Protein AF-A0A6J2KRG0-F1 (afdb_monomer_lite)

Organism: Bombyx mandarina (NCBI:txid7092)

Structure (mmCIF, N/CA/C/O backbone):
data_AF-A0A6J2KRG0-F1
#
_entry.id   AF-A0A6J2KRG0-F1
#
loop_
_atom_site.group_PDB
_atom_site.id
_atom_site.type_symbol
_atom_site.label_atom_id
_atom_site.label_alt_id
_atom_site.label_comp_id
_atom_site.label_asym_id
_atom_site.label_entity_id
_atom_site.label_seq_id
_atom_site.pdbx_PDB_ins_code
_atom_site.Cartn_x
_atom_site.Cartn_y
_atom_site.Cartn_z
_atom_site.occupancy
_atom_site.B_iso_or_equiv
_atom_site.auth_seq_id
_atom_site.auth_comp_id
_atom_site.auth_asym_id
_atom_site.auth_atom_id
_atom_site.pdbx_PDB_model_num
ATOM 1 N N . MET A 1 1 ? 56.831 -23.145 5.403 1.00 56.53 1 MET A N 1
ATOM 2 C CA . MET A 1 1 ? 55.553 -22.684 6.005 1.00 56.53 1 MET A CA 1
ATOM 3 C C . MET A 1 1 ? 55.052 -21.352 5.420 1.00 56.53 1 MET A C 1
ATOM 5 O O . MET A 1 1 ? 53.857 -21.219 5.213 1.00 56.53 1 MET A O 1
ATOM 9 N N . ILE A 1 2 ? 55.939 -20.419 5.040 1.00 55.69 2 ILE A N 1
ATOM 10 C CA . ILE A 1 2 ? 55.601 -19.095 4.459 1.00 55.69 2 ILE A CA 1
ATOM 11 C C . ILE A 1 2 ? 54.957 -19.167 3.053 1.00 55.69 2 ILE A C 1
ATOM 13 O O . ILE A 1 2 ? 54.057 -18.396 2.736 1.00 55.69 2 ILE A O 1
ATOM 17 N N . CYS A 1 3 ? 55.344 -20.137 2.216 1.00 47.88 3 CYS A N 1
ATOM 18 C CA . CYS A 1 3 ? 54.855 -20.232 0.829 1.00 47.88 3 CYS A CA 1
ATOM 19 C C . CYS A 1 3 ? 53.361 -20.629 0.705 1.00 47.88 3 CYS A C 1
ATOM 21 O O . CYS A 1 3 ? 52.702 -20.235 -0.251 1.00 47.88 3 CYS A O 1
ATOM 23 N N . LYS A 1 4 ? 52.795 -21.336 1.701 1.00 49.53 4 LYS A N 1
ATOM 24 C CA . LYS A 1 4 ? 51.356 -21.696 1.763 1.00 49.53 4 LYS A CA 1
ATOM 25 C C . LYS A 1 4 ? 50.452 -20.519 2.151 1.00 49.53 4 LYS A C 1
ATOM 27 O O . LYS A 1 4 ? 49.262 -20.528 1.856 1.00 49.53 4 LYS A O 1
ATOM 32 N N . LEU A 1 5 ? 51.014 -19.504 2.804 1.00 52.84 5 LEU A N 1
ATOM 33 C CA . LEU A 1 5 ? 50.308 -18.270 3.142 1.00 52.84 5 LEU A CA 1
ATOM 34 C C . LEU A 1 5 ? 50.122 -17.416 1.874 1.00 52.84 5 LEU A C 1
ATOM 36 O O . LEU A 1 5 ? 48.998 -17.047 1.551 1.00 52.84 5 LEU A O 1
ATOM 40 N N . LEU A 1 6 ? 51.179 -17.236 1.072 1.00 54.25 6 LEU A N 1
ATOM 41 C CA . LEU A 1 6 ? 51.164 -16.486 -0.199 1.00 54.25 6 LEU A CA 1
ATOM 42 C C . LEU A 1 6 ? 50.180 -17.022 -1.256 1.00 54.25 6 LEU A C 1
ATOM 44 O O . LEU A 1 6 ? 49.588 -16.227 -1.989 1.00 54.25 6 LEU A O 1
ATOM 48 N N . SER A 1 7 ? 49.950 -18.337 -1.322 1.00 54.00 7 SER A N 1
ATOM 49 C CA . SER A 1 7 ? 48.972 -18.929 -2.250 1.00 54.00 7 SER A CA 1
ATOM 50 C C . SER A 1 7 ? 47.519 -18.621 -1.867 1.00 54.00 7 SER A C 1
ATOM 52 O O . SER A 1 7 ? 46.693 -18.377 -2.746 1.00 54.00 7 SER A O 1
ATOM 54 N N . ASN A 1 8 ? 47.215 -18.566 -0.565 1.00 54.19 8 ASN A N 1
ATOM 55 C CA . ASN A 1 8 ? 45.873 -18.253 -0.066 1.00 54.19 8 ASN A CA 1
ATOM 56 C C . ASN A 1 8 ? 45.508 -16.774 -0.269 1.00 54.19 8 ASN A C 1
ATOM 58 O O . ASN A 1 8 ? 44.366 -16.475 -0.611 1.00 54.19 8 ASN A O 1
ATOM 62 N N . TYR A 1 9 ? 46.471 -15.851 -0.155 1.00 56.31 9 TYR A N 1
ATOM 63 C CA . TYR A 1 9 ? 46.226 -14.433 -0.448 1.00 56.31 9 TYR A CA 1
ATOM 64 C C . TYR A 1 9 ? 45.929 -14.190 -1.933 1.00 56.31 9 TYR A C 1
ATOM 66 O O . TYR A 1 9 ? 45.026 -13.421 -2.251 1.00 56.31 9 TYR A O 1
ATOM 74 N N . LYS A 1 10 ? 46.613 -14.887 -2.855 1.00 55.19 10 LYS A N 1
ATOM 75 C CA . LYS A 1 10 ? 46.308 -14.792 -4.295 1.00 55.19 10 LYS A CA 1
ATOM 76 C C . LYS A 1 10 ? 44.896 -15.299 -4.616 1.00 55.19 10 LYS A C 1
ATOM 78 O O . LYS A 1 10 ? 44.169 -14.617 -5.329 1.00 55.19 10 LYS A O 1
ATOM 83 N N . GLY A 1 11 ? 44.477 -16.434 -4.047 1.00 54.78 11 GLY A N 1
ATOM 84 C CA . GLY A 1 11 ? 43.113 -16.959 -4.220 1.00 54.78 11 GLY A CA 1
ATOM 85 C C . GLY A 1 11 ? 42.020 -16.051 -3.634 1.00 54.78 11 GLY A C 1
ATOM 86 O O . GLY A 1 11 ? 40.977 -15.855 -4.255 1.00 54.78 11 GLY A O 1
ATOM 87 N N . ALA A 1 12 ? 42.273 -15.433 -2.475 1.00 57.09 12 ALA A N 1
ATOM 88 C CA . ALA A 1 12 ? 41.345 -14.492 -1.844 1.00 57.09 12 ALA A CA 1
ATOM 89 C C . ALA A 1 12 ? 41.189 -13.177 -2.634 1.00 57.09 12 ALA A C 1
ATOM 91 O O . ALA A 1 12 ? 40.074 -12.669 -2.757 1.00 57.09 12 ALA A O 1
ATOM 92 N N . LEU A 1 13 ? 42.279 -12.652 -3.210 1.00 56.56 13 LEU A N 1
ATOM 93 C CA . LEU A 1 13 ? 42.252 -11.454 -4.059 1.00 56.56 13 LEU A CA 1
ATOM 94 C C . LEU A 1 13 ? 41.543 -11.703 -5.402 1.00 56.56 13 LEU A C 1
ATOM 96 O O . LEU A 1 13 ? 40.830 -10.835 -5.890 1.00 56.56 13 LEU A O 1
ATOM 100 N N . ILE A 1 14 ? 41.665 -12.897 -5.988 1.00 57.19 14 ILE A N 1
ATOM 101 C CA . ILE A 1 14 ? 40.947 -13.246 -7.229 1.00 57.19 14 ILE A CA 1
ATOM 102 C C . ILE A 1 14 ? 39.432 -13.365 -6.973 1.00 57.19 14 ILE A C 1
ATOM 104 O O . ILE A 1 14 ? 38.625 -12.911 -7.788 1.00 57.19 14 ILE A O 1
ATOM 108 N N . ASN A 1 15 ? 39.031 -13.899 -5.815 1.00 56.62 15 ASN A N 1
ATOM 109 C CA . ASN A 1 15 ? 37.623 -14.008 -5.418 1.00 56.62 15 ASN A CA 1
ATOM 110 C C . ASN A 1 15 ? 36.982 -12.657 -5.055 1.00 56.62 15 ASN A C 1
ATOM 112 O O . ASN A 1 15 ? 35.774 -1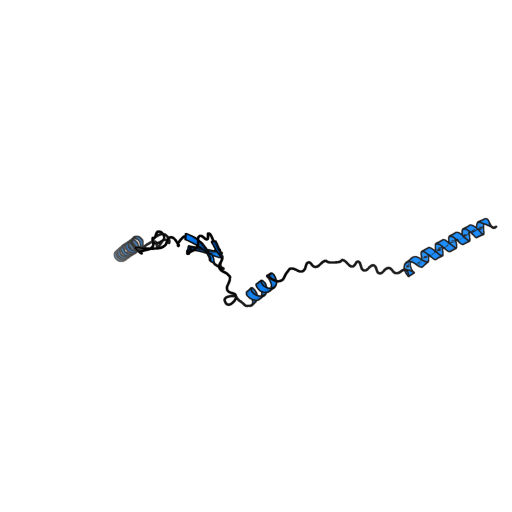2.501 -5.228 1.00 56.62 15 ASN A O 1
ATOM 116 N N . SER A 1 16 ? 37.749 -11.671 -4.571 1.00 57.19 16 SER A N 1
ATOM 117 C CA . SER A 1 16 ? 37.230 -10.313 -4.344 1.00 57.19 16 SER A CA 1
ATOM 118 C C . SER A 1 16 ? 37.079 -9.525 -5.650 1.00 57.19 16 SER A C 1
ATOM 120 O O . SER A 1 16 ? 36.095 -8.805 -5.805 1.00 57.19 16 SER A O 1
ATOM 122 N N . LEU A 1 17 ? 37.987 -9.722 -6.613 1.00 58.97 17 LEU A N 1
ATOM 123 C CA . LEU A 1 17 ? 37.957 -9.079 -7.935 1.00 58.97 17 LEU A CA 1
ATOM 124 C C . LEU A 1 17 ? 36.859 -9.630 -8.864 1.00 58.97 17 LEU A C 1
ATOM 126 O O . LEU A 1 17 ? 36.412 -8.931 -9.769 1.00 58.97 17 LEU A O 1
ATOM 130 N N . THR A 1 18 ? 36.398 -10.864 -8.640 1.00 58.97 18 THR A N 1
ATOM 131 C CA . THR A 1 18 ? 35.346 -11.527 -9.442 1.00 58.97 18 THR A CA 1
ATOM 132 C C . THR A 1 18 ? 33.987 -11.600 -8.741 1.00 58.97 18 THR A C 1
ATOM 134 O O . THR A 1 18 ? 33.028 -12.167 -9.280 1.00 58.97 18 THR A O 1
ATOM 137 N N . LYS A 1 19 ? 33.849 -10.987 -7.558 1.00 61.62 19 LYS A N 1
ATOM 138 C CA . LYS A 1 19 ? 32.569 -10.894 -6.851 1.00 61.62 19 LYS A CA 1
ATOM 139 C C . LYS A 1 19 ? 31.674 -9.879 -7.562 1.00 61.62 19 LYS A C 1
ATOM 141 O O . LYS A 1 19 ? 31.700 -8.689 -7.265 1.00 61.62 19 LYS A O 1
ATOM 146 N N . ARG A 1 20 ? 30.870 -10.350 -8.521 1.00 66.69 20 ARG A N 1
ATOM 147 C CA . ARG A 1 20 ? 29.817 -9.539 -9.151 1.00 66.69 20 ARG A CA 1
ATOM 148 C C . ARG A 1 20 ? 28.875 -9.032 -8.060 1.00 66.69 20 ARG A C 1
ATOM 150 O O . ARG A 1 20 ? 28.128 -9.812 -7.473 1.00 66.69 20 ARG A O 1
ATOM 157 N N . TYR A 1 21 ? 28.926 -7.734 -7.780 1.00 70.44 21 TYR A N 1
ATOM 158 C CA . TYR A 1 21 ? 27.941 -7.072 -6.936 1.00 70.44 21 TYR A CA 1
ATOM 159 C C . TYR A 1 21 ? 26.634 -7.000 -7.730 1.00 70.44 21 TYR A C 1
ATOM 161 O O . TYR A 1 21 ? 26.467 -6.145 -8.596 1.00 70.44 21 TYR A O 1
ATOM 169 N N . LEU A 1 22 ? 25.747 -7.971 -7.510 1.00 78.25 22 LEU A N 1
ATOM 170 C CA . LEU A 1 22 ? 24.435 -7.997 -8.147 1.00 78.25 22 LEU A CA 1
ATOM 171 C C . LEU A 1 22 ? 23.588 -6.878 -7.537 1.00 78.25 22 LEU A C 1
ATOM 173 O O . LEU A 1 22 ? 23.125 -6.991 -6.405 1.00 78.25 22 LEU A O 1
ATOM 177 N N . ASN A 1 23 ? 23.405 -5.788 -8.278 1.00 87.44 23 ASN A N 1
ATOM 178 C CA . ASN A 1 23 ? 22.458 -4.736 -7.936 1.00 87.44 23 ASN A CA 1
ATOM 179 C C . ASN A 1 23 ? 21.146 -4.923 -8.710 1.00 87.44 23 ASN A C 1
ATOM 181 O O . ASN A 1 23 ? 21.128 -5.353 -9.861 1.00 87.44 23 ASN A O 1
ATOM 185 N N . ASN A 1 24 ? 20.030 -4.516 -8.107 1.00 83.31 24 ASN A N 1
ATOM 186 C CA . ASN A 1 24 ? 18.703 -4.634 -8.727 1.00 83.31 24 ASN A CA 1
ATOM 187 C C . ASN A 1 24 ? 18.528 -3.759 -9.986 1.00 83.31 24 ASN A C 1
ATOM 189 O O . ASN A 1 24 ? 17.559 -3.919 -10.723 1.00 83.31 24 ASN A O 1
ATOM 193 N N . ASN A 1 25 ? 19.472 -2.854 -10.263 1.00 88.81 25 ASN A N 1
ATOM 194 C CA . ASN A 1 25 ? 19.394 -1.925 -11.389 1.00 88.81 25 ASN A CA 1
ATOM 195 C C . ASN A 1 25 ? 20.009 -2.467 -12.690 1.00 88.81 25 ASN A C 1
ATOM 197 O O . ASN A 1 25 ? 19.833 -1.833 -13.725 1.00 88.81 25 ASN A O 1
ATOM 201 N N . ILE A 1 26 ? 20.693 -3.622 -12.678 1.00 89.44 26 ILE A N 1
ATOM 202 C CA . ILE A 1 26 ? 21.386 -4.159 -13.874 1.00 89.44 26 ILE A CA 1
ATOM 203 C C . ILE A 1 26 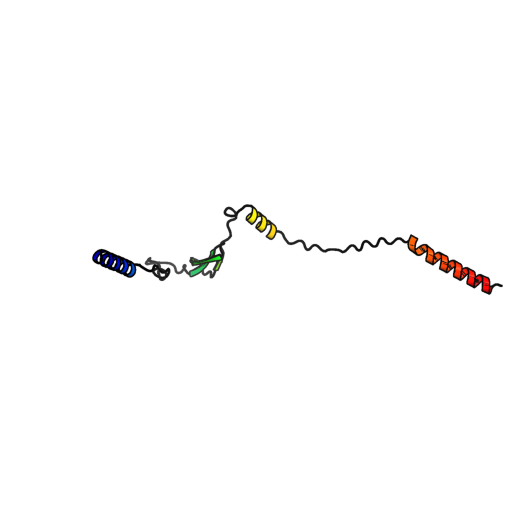? 20.421 -4.339 -15.051 1.00 89.44 26 ILE A C 1
ATOM 205 O O . ILE A 1 26 ? 20.780 -4.067 -16.192 1.00 89.44 26 ILE A O 1
ATOM 209 N N . ALA A 1 27 ? 19.191 -4.773 -14.771 1.00 87.19 27 ALA A N 1
ATOM 210 C CA . ALA A 1 27 ? 18.182 -5.079 -15.782 1.00 87.19 27 ALA A CA 1
ATOM 211 C C . ALA A 1 27 ? 16.891 -4.254 -15.623 1.00 87.19 27 ALA A C 1
ATOM 213 O O . ALA A 1 27 ? 15.850 -4.631 -16.158 1.00 87.19 27 ALA A O 1
ATOM 214 N N . CYS A 1 28 ? 16.916 -3.141 -14.877 1.00 87.62 28 CYS A N 1
ATOM 215 C CA . CYS A 1 28 ? 15.693 -2.367 -14.631 1.00 87.62 28 CYS A CA 1
ATOM 216 C C . CYS A 1 28 ? 15.281 -1.499 -15.835 1.00 87.62 28 CYS A C 1
ATOM 218 O O . CYS A 1 28 ? 14.090 -1.280 -16.065 1.00 87.62 28 CYS A O 1
ATOM 220 N N . ILE A 1 29 ? 16.247 -1.041 -16.638 1.00 88.44 29 ILE A N 1
ATOM 221 C CA . ILE A 1 29 ? 16.011 -0.205 -17.820 1.00 88.44 29 ILE A CA 1
ATOM 222 C C . ILE A 1 29 ? 15.849 -1.114 -19.040 1.00 88.44 29 ILE A C 1
ATOM 224 O O . ILE A 1 29 ? 16.823 -1.626 -19.583 1.00 88.44 29 ILE A O 1
ATOM 228 N N . THR A 1 30 ? 14.610 -1.325 -19.479 1.00 88.56 30 THR A N 1
ATOM 229 C CA . THR A 1 30 ? 14.295 -2.204 -20.618 1.00 88.56 30 THR A CA 1
ATOM 230 C C . THR A 1 30 ? 13.197 -1.622 -21.503 1.00 88.56 30 THR A C 1
ATOM 232 O O . THR A 1 30 ? 12.395 -0.786 -21.076 1.00 88.56 30 THR A O 1
ATOM 235 N N . LYS A 1 31 ? 13.106 -2.102 -22.746 1.00 87.44 31 LYS A N 1
ATOM 236 C CA . LYS A 1 31 ? 11.986 -1.829 -23.661 1.00 87.44 31 LYS A CA 1
ATOM 237 C C . LYS A 1 31 ? 11.308 -3.136 -24.076 1.00 87.44 31 LYS A C 1
ATOM 239 O O . LYS A 1 31 ? 11.842 -4.212 -23.845 1.00 87.44 31 LYS A O 1
ATOM 244 N N . ILE A 1 32 ? 10.117 -3.055 -24.668 1.00 88.69 32 ILE A N 1
ATOM 245 C CA . ILE A 1 32 ? 9.476 -4.245 -25.247 1.00 88.69 32 ILE A CA 1
ATOM 246 C C . ILE A 1 32 ? 10.244 -4.629 -26.517 1.00 88.69 32 ILE A C 1
ATOM 248 O O . ILE A 1 32 ? 10.474 -3.788 -27.383 1.00 88.69 32 ILE A O 1
ATOM 252 N N . HIS A 1 33 ? 10.632 -5.896 -26.625 1.00 91.31 33 HIS A N 1
ATOM 253 C CA . HIS A 1 33 ? 11.345 -6.448 -27.780 1.00 91.31 33 HIS A CA 1
ATOM 254 C C . HIS A 1 33 ? 10.358 -6.989 -28.827 1.00 91.31 33 HIS A C 1
ATOM 256 O O . HIS A 1 33 ? 10.378 -8.166 -29.168 1.00 91.31 33 HIS A O 1
ATOM 262 N N . ARG A 1 34 ? 9.439 -6.133 -29.285 1.00 90.69 34 ARG A N 1
ATOM 263 C CA . ARG A 1 34 ? 8.491 -6.413 -30.377 1.00 90.69 34 ARG A CA 1
ATOM 264 C C . ARG A 1 34 ? 8.496 -5.227 -31.338 1.00 90.69 34 ARG A C 1
ATOM 266 O O . ARG A 1 34 ? 8.593 -4.094 -30.874 1.00 90.69 34 ARG A O 1
ATOM 273 N N . GLU A 1 35 ? 8.396 -5.487 -32.639 1.00 90.56 35 GLU A N 1
ATOM 274 C CA . GLU A 1 35 ? 8.421 -4.445 -33.680 1.00 90.56 35 GLU A CA 1
ATOM 275 C C . GLU A 1 35 ? 7.168 -3.567 -33.641 1.00 90.56 35 GLU A C 1
ATOM 277 O O . GLU A 1 35 ? 7.264 -2.343 -33.600 1.00 90.56 35 GLU A O 1
ATOM 282 N N . VAL A 1 36 ? 5.992 -4.196 -33.565 1.00 90.75 36 VAL A N 1
ATOM 283 C CA . VAL A 1 36 ? 4.700 -3.519 -33.423 1.00 90.75 36 VAL A CA 1
ATOM 284 C C . VAL A 1 36 ? 4.130 -3.835 -32.045 1.00 90.75 36 VAL A C 1
ATOM 286 O O . VAL A 1 36 ? 3.924 -4.995 -31.687 1.00 90.75 36 VAL A O 1
ATOM 289 N N . TYR A 1 37 ? 3.876 -2.799 -31.249 1.00 87.56 37 TYR A N 1
ATOM 290 C CA . TYR A 1 37 ? 3.192 -2.922 -29.966 1.00 87.56 37 TYR A CA 1
ATOM 291 C C . TYR A 1 37 ? 2.285 -1.718 -29.735 1.00 87.56 37 TYR A C 1
ATOM 293 O O . TYR A 1 37 ? 2.606 -0.585 -30.091 1.00 87.56 37 TYR A O 1
ATOM 301 N N . SER A 1 38 ? 1.133 -1.961 -29.120 1.00 80.50 38 SER A N 1
ATOM 302 C CA . SER A 1 38 ? 0.224 -0.895 -28.725 1.00 80.50 38 SER A CA 1
ATOM 303 C C . SER A 1 38 ? 0.809 -0.101 -27.552 1.00 80.50 38 SER A C 1
ATOM 305 O O . SER A 1 38 ? 1.476 -0.643 -26.663 1.00 80.50 38 SER A O 1
ATOM 307 N N . ARG A 1 39 ? 0.512 1.203 -27.497 1.00 73.69 39 ARG A N 1
ATOM 308 C CA . ARG A 1 39 ? 0.825 2.072 -26.347 1.00 73.69 39 ARG A CA 1
ATOM 309 C C . ARG A 1 39 ? -0.135 1.809 -25.178 1.00 73.69 39 ARG A C 1
ATOM 311 O O . ARG A 1 39 ? -0.679 2.732 -24.591 1.00 73.69 39 ARG A O 1
ATOM 318 N N . MET A 1 40 ? -0.375 0.542 -24.862 1.00 68.44 40 MET A N 1
ATOM 319 C CA . MET A 1 40 ? -1.209 0.152 -23.727 1.00 68.44 40 MET A CA 1
ATOM 320 C C . MET A 1 40 ? -0.408 0.154 -22.427 1.00 68.44 40 MET A C 1
ATOM 322 O O . MET A 1 40 ? -0.985 0.217 -21.364 1.00 68.44 40 MET A O 1
ATOM 326 N N . TYR A 1 41 ? 0.921 0.108 -22.484 1.00 76.19 41 TYR A N 1
ATOM 327 C CA . TYR A 1 41 ? 1.758 -0.181 -21.323 1.00 76.19 41 TYR A CA 1
ATOM 328 C C . TYR A 1 41 ? 2.164 1.078 -20.540 1.00 76.19 41 TYR A C 1
ATOM 330 O O . TYR A 1 41 ? 3.208 1.675 -20.814 1.00 76.19 41 TYR A O 1
ATOM 338 N N . TYR A 1 42 ? 1.369 1.454 -19.539 1.00 86.81 42 TYR A N 1
ATOM 339 C CA . TYR A 1 42 ? 1.672 2.541 -18.601 1.00 86.81 42 TYR A CA 1
ATOM 340 C C . TYR A 1 42 ? 2.416 2.019 -17.364 1.00 86.81 42 TYR A C 1
ATOM 342 O O . TYR A 1 42 ? 2.118 0.917 -16.899 1.00 86.81 42 TYR A O 1
ATOM 350 N N . PRO A 1 43 ? 3.390 2.769 -16.814 1.00 91.44 43 PRO A N 1
ATOM 351 C CA . PRO A 1 43 ? 4.033 2.395 -15.562 1.00 91.44 43 PRO A CA 1
ATOM 352 C C . PRO A 1 43 ? 3.029 2.522 -14.412 1.00 91.44 43 PRO A C 1
ATOM 354 O O . PRO A 1 43 ? 2.509 3.604 -14.138 1.00 91.44 43 PRO A O 1
ATOM 357 N N . THR A 1 44 ? 2.781 1.411 -13.731 1.00 93.75 44 THR A N 1
ATOM 358 C CA . THR A 1 44 ? 1.831 1.308 -12.629 1.00 93.75 44 THR A CA 1
ATOM 359 C C . THR A 1 44 ? 2.514 0.699 -11.417 1.00 93.75 44 THR A C 1
ATOM 361 O O . THR A 1 44 ? 3.249 -0.282 -11.520 1.00 93.75 44 THR A O 1
ATOM 364 N N . THR A 1 45 ? 2.245 1.274 -10.250 1.00 95.88 45 THR A N 1
ATOM 365 C CA . THR A 1 45 ? 2.700 0.728 -8.969 1.00 95.88 45 THR A CA 1
ATOM 366 C C . THR A 1 45 ? 1.666 -0.266 -8.448 1.00 95.88 45 THR A C 1
ATOM 368 O O . THR A 1 45 ? 0.495 0.071 -8.266 1.00 95.88 45 THR A O 1
ATOM 371 N N . ILE A 1 46 ? 2.075 -1.510 -8.228 1.00 96.25 46 ILE A N 1
ATOM 372 C CA . ILE A 1 46 ? 1.252 -2.528 -7.578 1.00 96.25 46 ILE A CA 1
ATOM 373 C C . ILE A 1 46 ? 1.620 -2.540 -6.099 1.00 96.25 46 ILE A C 1
ATOM 375 O O . ILE A 1 46 ? 2.775 -2.786 -5.759 1.00 96.25 46 ILE A O 1
ATOM 379 N N . ALA A 1 47 ? 0.646 -2.266 -5.237 1.00 96.56 47 ALA A N 1
ATOM 380 C CA . ALA A 1 47 ? 0.765 -2.419 -3.795 1.00 96.56 47 ALA A CA 1
ATOM 381 C C . ALA A 1 47 ? 0.311 -3.829 -3.408 1.00 96.56 47 ALA A C 1
ATOM 383 O O . ALA A 1 47 ? -0.856 -4.184 -3.604 1.00 96.56 47 ALA A O 1
ATOM 384 N N . LEU A 1 48 ? 1.244 -4.620 -2.886 1.00 95.06 48 LEU A N 1
ATOM 385 C CA . LEU A 1 48 ? 0.987 -5.963 -2.378 1.00 95.06 48 LEU A CA 1
ATOM 386 C C . LEU A 1 48 ? 0.270 -5.916 -1.021 1.00 95.06 48 LEU A C 1
ATOM 388 O O . LEU A 1 48 ? 0.338 -4.898 -0.323 1.00 95.06 48 LEU A O 1
ATOM 392 N N . PRO A 1 49 ? -0.396 -7.013 -0.617 1.00 92.88 49 PRO A N 1
ATOM 393 C CA . PRO A 1 49 ? -1.040 -7.099 0.693 1.00 92.88 49 PRO A CA 1
ATOM 394 C C . PRO A 1 49 ? -0.059 -6.932 1.864 1.00 92.88 49 PRO A C 1
ATOM 396 O O . PRO A 1 49 ? -0.451 -6.418 2.911 1.00 92.88 49 PRO A O 1
ATOM 399 N N . ASP A 1 50 ? 1.212 -7.288 1.659 1.00 89.31 50 ASP A N 1
ATOM 400 C CA . ASP A 1 50 ? 2.297 -7.148 2.641 1.00 89.31 50 ASP A CA 1
ATOM 401 C C . ASP A 1 50 ? 2.829 -5.706 2.749 1.00 89.31 50 ASP A C 1
ATOM 403 O O . ASP A 1 50 ? 3.705 -5.413 3.560 1.00 89.31 50 ASP A O 1
ATOM 407 N N . GLY A 1 51 ? 2.321 -4.788 1.916 1.00 89.38 51 GLY A N 1
ATOM 408 C CA . GLY A 1 51 ? 2.727 -3.381 1.876 1.00 89.38 51 GLY A CA 1
ATOM 409 C C . GLY A 1 51 ? 3.940 -3.086 0.988 1.00 89.38 51 GLY A C 1
ATOM 410 O O . GLY A 1 51 ? 4.279 -1.919 0.792 1.00 89.38 51 GLY A O 1
ATOM 411 N N . SER A 1 52 ? 4.573 -4.109 0.412 1.00 94.06 52 SER A N 1
ATOM 412 C CA . SER A 1 52 ? 5.613 -3.941 -0.604 1.00 94.06 52 SER A CA 1
ATOM 413 C C . SER A 1 52 ? 5.035 -3.400 -1.918 1.00 94.06 52 SER A C 1
ATOM 415 O O . SER A 1 52 ? 3.832 -3.488 -2.187 1.00 94.06 52 SER A O 1
ATOM 417 N N . THR A 1 53 ? 5.894 -2.794 -2.742 1.00 96.56 53 THR A N 1
ATOM 418 C CA . THR A 1 53 ? 5.494 -2.183 -4.012 1.00 96.56 53 THR A CA 1
ATOM 419 C C . THR A 1 53 ? 6.352 -2.673 -5.169 1.00 96.56 53 THR A C 1
ATOM 421 O O . THR A 1 53 ? 7.566 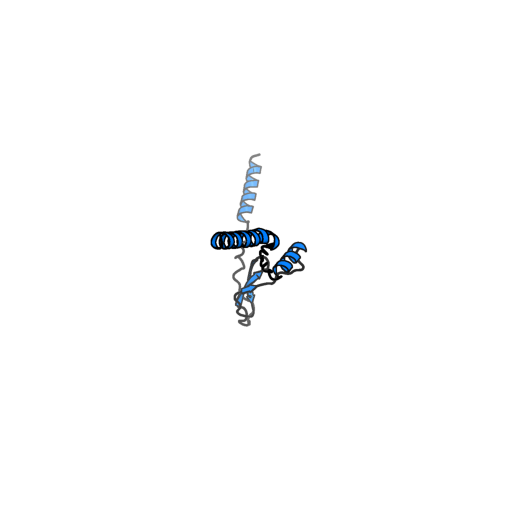-2.826 -5.044 1.00 96.56 53 THR A O 1
ATOM 424 N N . ILE A 1 54 ? 5.711 -2.925 -6.312 1.00 94.88 54 ILE A N 1
ATOM 425 C CA . ILE A 1 54 ? 6.385 -3.358 -7.542 1.00 94.88 54 ILE A CA 1
ATOM 426 C C . ILE A 1 54 ? 5.910 -2.490 -8.707 1.00 94.88 54 ILE A C 1
ATOM 428 O O . ILE A 1 54 ? 4.716 -2.236 -8.860 1.00 94.88 54 ILE A O 1
ATOM 432 N N . ASN A 1 55 ? 6.847 -2.049 -9.546 1.00 93.19 55 ASN A N 1
ATOM 433 C CA . ASN A 1 55 ? 6.545 -1.307 -10.768 1.00 93.19 55 ASN A CA 1
ATOM 434 C C . ASN A 1 55 ? 6.294 -2.279 -11.921 1.00 93.19 55 ASN A C 1
ATOM 436 O O . ASN A 1 55 ? 7.192 -3.018 -12.323 1.00 93.19 55 ASN A O 1
ATOM 440 N N . VAL A 1 56 ? 5.083 -2.255 -12.473 1.00 91.94 56 VAL A N 1
ATOM 441 C CA . VAL A 1 56 ? 4.657 -3.129 -13.572 1.00 91.94 56 VAL A CA 1
ATOM 442 C C . VAL A 1 56 ? 4.030 -2.291 -14.679 1.00 91.94 56 VAL A C 1
ATOM 444 O O . VAL A 1 56 ? 3.466 -1.227 -14.439 1.00 91.94 56 VAL A O 1
ATOM 447 N N . ARG A 1 57 ? 4.140 -2.758 -15.922 1.00 91.00 57 ARG A N 1
ATOM 448 C CA . ARG A 1 57 ? 3.462 -2.145 -17.065 1.00 91.00 57 ARG A CA 1
ATOM 449 C C . ARG A 1 57 ? 2.032 -2.663 -17.157 1.00 91.00 57 ARG A C 1
ATOM 451 O O . ARG A 1 57 ? 1.842 -3.859 -17.364 1.00 91.00 57 ARG A O 1
ATOM 458 N N . TYR A 1 58 ? 1.049 -1.778 -17.032 1.00 92.00 58 TYR A N 1
ATOM 459 C CA . TYR A 1 58 ? -0.371 -2.127 -17.081 1.00 92.00 58 TYR A CA 1
ATOM 460 C C . TYR A 1 58 ? -1.047 -1.548 -18.319 1.00 92.00 58 TYR A C 1
ATOM 462 O O . TYR A 1 58 ? -0.587 -0.537 -18.832 1.00 92.00 58 TYR A O 1
ATOM 470 N N . HIS A 1 59 ? -2.112 -2.204 -18.786 1.00 89.44 59 HIS A N 1
ATOM 471 C CA . HIS A 1 59 ? -2.798 -1.899 -20.047 1.00 89.44 59 HIS A CA 1
ATOM 472 C C . HIS A 1 59 ? -3.640 -0.609 -20.010 1.00 89.44 59 HIS A C 1
ATOM 474 O O . HIS A 1 59 ? -3.886 0.017 -21.038 1.00 89.44 59 HIS A O 1
ATOM 480 N N . GLU A 1 60 ? -4.079 -0.215 -18.816 1.00 89.19 60 GLU A N 1
ATOM 481 C CA . GLU A 1 60 ? -4.785 1.035 -18.551 1.00 89.19 60 GLU A CA 1
ATOM 482 C C . GLU A 1 60 ? -3.874 2.015 -17.799 1.00 89.19 60 GLU A C 1
ATOM 484 O O . GLU A 1 60 ? -3.061 1.586 -16.974 1.00 89.19 60 GLU A O 1
ATOM 489 N N . PRO A 1 61 ? -4.039 3.335 -17.994 1.00 91.69 61 PRO A N 1
ATOM 490 C CA . PRO A 1 61 ? -3.242 4.356 -17.319 1.00 91.69 61 PRO A CA 1
ATOM 491 C C . PRO A 1 61 ? -3.642 4.527 -15.843 1.00 91.69 61 PRO A C 1
ATOM 493 O O . PRO A 1 61 ? -4.205 5.544 -15.433 1.00 91.69 61 PRO A O 1
ATOM 496 N N . ARG A 1 62 ? -3.332 3.529 -15.011 1.00 91.00 62 ARG A N 1
ATOM 497 C CA . ARG A 1 62 ? -3.538 3.557 -13.557 1.00 91.00 62 ARG A CA 1
ATOM 498 C C . ARG A 1 62 ? -2.228 3.875 -12.849 1.00 91.00 62 ARG A C 1
ATOM 500 O O . ARG A 1 62 ? -1.191 3.299 -13.160 1.00 91.00 62 ARG A O 1
ATOM 507 N N . LYS A 1 63 ? -2.274 4.761 -11.849 1.00 91.94 63 LYS A N 1
ATOM 508 C CA . LYS A 1 63 ? -1.091 5.081 -11.031 1.00 91.94 63 LYS A CA 1
ATOM 509 C C . LYS A 1 63 ? -0.781 3.975 -10.020 1.00 91.94 63 LYS A C 1
ATOM 511 O O . LYS A 1 63 ? 0.368 3.555 -9.909 1.00 91.94 63 LYS A O 1
ATOM 516 N N . ILE A 1 64 ? -1.803 3.513 -9.295 1.00 94.56 64 ILE A N 1
ATOM 517 C CA . ILE A 1 64 ? -1.679 2.549 -8.195 1.00 94.56 64 ILE A CA 1
ATOM 518 C C . ILE A 1 64 ? -2.759 1.474 -8.340 1.00 94.56 64 ILE A C 1
ATOM 520 O O . ILE A 1 64 ? -3.936 1.803 -8.498 1.00 94.56 64 ILE A O 1
ATOM 524 N N . ILE A 1 65 ? -2.368 0.206 -8.230 1.00 94.88 65 ILE A N 1
ATOM 525 C CA . ILE A 1 65 ? -3.272 -0.943 -8.095 1.00 94.88 65 ILE A CA 1
ATOM 526 C C . ILE A 1 65 ? -3.027 -1.560 -6.721 1.00 94.88 65 ILE A C 1
ATOM 528 O O . ILE A 1 65 ? -1.898 -1.910 -6.395 1.00 94.88 65 ILE A O 1
ATOM 532 N N . LYS A 1 66 ? -4.075 -1.680 -5.902 1.00 95.19 66 LYS A N 1
ATOM 533 C CA . LYS A 1 66 ? -3.990 -2.315 -4.580 1.00 95.19 66 LYS A CA 1
ATOM 534 C C . LYS A 1 66 ? -4.461 -3.753 -4.695 1.00 95.19 66 LYS A C 1
ATOM 536 O O . LYS A 1 66 ? -5.614 -3.979 -5.062 1.00 95.19 66 LYS A O 1
ATOM 541 N N . LEU A 1 67 ? -3.583 -4.698 -4.385 1.00 94.50 67 LEU A N 1
ATOM 542 C CA . LEU A 1 67 ? -3.963 -6.099 -4.317 1.00 94.50 67 LEU A CA 1
ATOM 543 C C . LEU A 1 67 ? -4.726 -6.369 -3.014 1.00 94.50 67 LEU A C 1
ATOM 545 O O . LEU A 1 67 ? -4.377 -5.812 -1.967 1.00 94.50 67 LEU A O 1
ATOM 549 N N . PRO A 1 68 ? -5.790 -7.186 -3.065 1.00 93.81 68 PRO A N 1
ATOM 550 C CA . PRO A 1 68 ? -6.467 -7.631 -1.863 1.00 93.81 68 PRO A CA 1
ATOM 551 C C . PRO A 1 68 ? -5.568 -8.581 -1.067 1.00 93.81 68 PRO A C 1
ATOM 553 O O . PRO A 1 68 ? -4.631 -9.179 -1.588 1.00 93.81 68 PRO A O 1
ATOM 556 N N . LEU A 1 69 ? -5.885 -8.721 0.215 1.00 89.94 69 LEU A N 1
ATOM 557 C CA . LEU A 1 69 ? -5.300 -9.751 1.059 1.00 89.94 69 LEU A CA 1
ATOM 558 C C . LEU A 1 69 ? -6.061 -11.065 0.878 1.00 89.94 69 LEU A C 1
ATOM 560 O O . LEU A 1 69 ? -7.283 -11.091 1.057 1.00 89.94 69 LEU A O 1
ATOM 564 N N . ASP A 1 70 ? -5.330 -12.146 0.630 1.00 90.94 70 ASP A N 1
ATOM 565 C CA . ASP A 1 70 ? -5.888 -13.493 0.563 1.00 90.94 70 ASP A CA 1
ATOM 566 C C . ASP A 1 70 ? -6.166 -14.045 1.966 1.00 90.94 70 ASP A C 1
ATOM 568 O O . ASP A 1 70 ? -5.281 -14.144 2.812 1.00 90.94 70 ASP A O 1
ATOM 572 N N . LEU A 1 71 ? -7.420 -14.419 2.234 1.00 86.94 71 LEU A N 1
ATOM 573 C CA . LEU A 1 71 ? -7.859 -14.896 3.555 1.00 86.94 71 LEU A CA 1
ATOM 574 C C . LEU A 1 71 ? -7.524 -16.369 3.828 1.00 86.94 71 LEU A C 1
ATOM 576 O O . LEU A 1 71 ? -7.675 -16.814 4.964 1.00 86.94 71 LEU A O 1
ATOM 580 N N . SER A 1 72 ? -7.131 -17.125 2.803 1.00 89.25 72 SER A N 1
ATOM 581 C CA . SER A 1 72 ? -6.755 -18.541 2.905 1.00 89.25 72 SER A CA 1
ATOM 582 C C . SER A 1 72 ? -5.339 -18.742 3.442 1.00 89.25 72 SER A C 1
ATOM 584 O O . SER A 1 72 ? -5.072 -19.767 4.055 1.00 89.25 72 SER A O 1
ATOM 586 N N . LEU A 1 73 ? -4.449 -17.770 3.227 1.00 88.50 73 LEU A N 1
ATOM 587 C CA . LEU A 1 73 ? -3.052 -17.822 3.669 1.00 88.50 73 LEU A CA 1
ATOM 588 C C . LEU A 1 73 ? -2.870 -17.410 5.138 1.00 88.50 73 LEU A C 1
ATOM 590 O O . LEU A 1 73 ? -1.798 -17.594 5.703 1.00 88.50 73 LEU A O 1
ATOM 594 N N . LEU A 1 74 ? -3.898 -16.817 5.748 1.00 86.94 74 LEU A N 1
ATOM 595 C CA . LEU A 1 74 ? -3.836 -16.297 7.110 1.00 86.94 74 LEU A CA 1
ATOM 596 C C . LEU A 1 74 ? -4.123 -17.370 8.157 1.00 86.94 74 LEU A C 1
ATOM 598 O O . LEU A 1 74 ? -4.960 -18.247 7.950 1.00 86.94 74 LEU A O 1
ATOM 602 N N . SER A 1 75 ? -3.518 -17.203 9.335 1.00 93.62 75 SER A N 1
ATOM 603 C CA . SER A 1 75 ? -3.915 -17.947 10.531 1.00 93.62 75 SER A CA 1
ATOM 604 C C . SER A 1 75 ? -5.379 -17.661 10.898 1.00 93.62 75 SER A C 1
ATOM 606 O O . SER A 1 75 ? -5.905 -16.562 10.669 1.00 93.62 75 SER A O 1
ATOM 608 N N . GLU A 1 76 ? -6.046 -18.650 11.491 1.00 92.31 76 GLU A N 1
ATOM 609 C CA . GLU A 1 76 ? -7.458 -18.570 11.873 1.00 92.31 76 GLU A CA 1
ATOM 610 C C . GLU A 1 76 ? -7.738 -17.402 12.827 1.00 92.31 76 GLU A C 1
ATOM 612 O O . GLU A 1 76 ? -8.747 -16.704 12.671 1.00 92.31 76 GLU A O 1
ATOM 617 N N . ASP A 1 77 ? -6.808 -17.135 13.746 1.00 92.69 77 ASP A N 1
ATOM 618 C CA . ASP A 1 77 ? -6.896 -16.050 14.724 1.00 92.69 77 ASP A CA 1
ATOM 619 C C . ASP A 1 77 ? -6.867 -14.672 14.053 1.00 92.69 77 ASP A C 1
ATOM 621 O O . ASP A 1 77 ? -7.725 -13.819 14.303 1.00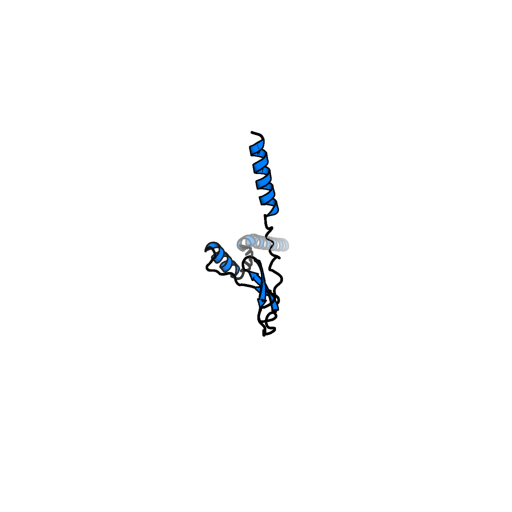 92.69 77 ASP A O 1
ATOM 625 N N . GLU A 1 78 ? -5.923 -14.452 13.134 1.00 91.56 78 GLU A N 1
ATOM 626 C CA . GLU A 1 78 ? -5.804 -13.189 12.398 1.00 91.56 78 GLU A CA 1
ATOM 627 C C . GLU A 1 78 ? -7.012 -12.943 11.493 1.00 91.56 78 GLU A C 1
ATOM 629 O O . GLU A 1 78 ? -7.496 -11.808 11.351 1.00 91.56 78 GLU A O 1
ATOM 634 N N . ARG A 1 79 ? -7.519 -14.019 10.885 1.00 92.94 79 ARG A N 1
ATOM 635 C CA . ARG A 1 79 ? -8.725 -13.991 10.064 1.00 92.94 79 ARG A CA 1
ATOM 636 C C . ARG A 1 79 ? -9.932 -13.581 10.903 1.00 92.94 79 ARG A C 1
ATOM 638 O O . ARG A 1 79 ? -10.665 -12.668 10.509 1.00 92.94 79 ARG A O 1
ATOM 645 N N . LYS A 1 80 ? -10.116 -14.195 12.075 1.00 92.88 80 LYS A N 1
ATOM 646 C CA . LYS A 1 80 ? -11.200 -13.872 13.013 1.00 92.88 80 LYS A CA 1
ATOM 647 C C . LYS A 1 80 ? -11.108 -12.425 13.501 1.00 92.88 80 LYS A C 1
ATOM 649 O O . LYS A 1 80 ? -12.093 -11.692 13.398 1.00 92.88 80 LYS A O 1
ATOM 654 N N . ALA A 1 81 ? -9.921 -11.971 13.903 1.00 92.94 81 ALA A N 1
ATOM 655 C CA . ALA A 1 81 ? -9.692 -10.593 14.334 1.00 92.94 81 ALA A CA 1
ATOM 656 C C . ALA A 1 81 ? -10.029 -9.568 13.233 1.00 92.94 81 ALA A C 1
ATOM 658 O O . ALA A 1 81 ? -10.611 -8.515 13.505 1.00 92.94 81 ALA A O 1
ATOM 659 N N . ARG A 1 82 ? -9.714 -9.858 11.961 1.00 92.38 82 ARG A N 1
ATOM 660 C CA . ARG A 1 82 ? -10.115 -8.994 10.833 1.00 92.38 82 ARG A CA 1
ATOM 661 C C . ARG A 1 82 ? -11.625 -8.981 10.609 1.00 92.38 82 ARG A C 1
ATOM 663 O O . ARG A 1 82 ? -12.179 -7.912 10.348 1.00 92.38 82 ARG A O 1
ATOM 670 N N . LEU A 1 83 ? -12.293 -10.129 10.710 1.00 91.31 83 LEU A N 1
ATOM 671 C CA . LEU A 1 83 ? -13.754 -10.204 10.597 1.00 91.31 83 LEU A CA 1
ATOM 672 C C . LEU A 1 83 ? -14.440 -9.416 11.717 1.00 91.31 83 LEU A C 1
ATOM 674 O O . LEU A 1 83 ? -15.414 -8.714 11.459 1.00 91.31 83 LEU A O 1
ATOM 678 N N . GLU A 1 84 ? -13.905 -9.462 12.934 1.00 92.31 84 GLU A N 1
ATOM 679 C CA . GLU A 1 84 ? -14.383 -8.654 14.058 1.00 92.31 84 GLU A CA 1
ATOM 680 C C . GLU A 1 84 ? -14.150 -7.157 13.836 1.00 92.31 84 GLU A C 1
ATOM 682 O O . GLU A 1 84 ? -15.063 -6.370 14.065 1.00 92.31 84 GLU A O 1
ATOM 687 N N . LYS A 1 85 ? -12.991 -6.755 13.294 1.00 91.56 85 LYS A N 1
ATOM 688 C CA . LYS A 1 85 ? -12.716 -5.352 12.921 1.00 91.56 85 LYS A CA 1
ATOM 689 C C . LYS A 1 85 ? -13.656 -4.812 11.839 1.00 91.56 85 LYS A C 1
ATOM 691 O O . LYS A 1 85 ? -13.901 -3.609 11.807 1.00 91.56 85 LYS A O 1
ATOM 696 N N . ARG A 1 86 ? -14.164 -5.673 10.948 1.00 92.25 86 ARG A N 1
ATOM 697 C CA . ARG A 1 86 ? -15.175 -5.295 9.944 1.00 92.25 86 ARG A CA 1
ATOM 698 C C . ARG A 1 86 ? -16.554 -5.068 10.562 1.00 92.25 86 ARG A C 1
ATOM 700 O O . ARG A 1 86 ? -17.357 -4.351 9.970 1.00 92.25 86 ARG A O 1
ATOM 707 N N . LYS A 1 87 ? -16.846 -5.661 11.727 1.00 91.69 87 LYS A N 1
ATOM 708 C CA . LYS A 1 87 ? -18.112 -5.416 12.424 1.00 91.69 87 LYS A CA 1
ATOM 709 C C . LYS A 1 87 ? -18.134 -3.959 12.910 1.00 91.69 87 LYS A C 1
ATOM 711 O O . LYS A 1 87 ? -17.137 -3.479 13.455 1.00 91.69 87 LYS A O 1
ATOM 716 N N . PRO A 1 88 ? -19.252 -3.236 12.738 1.00 89.94 88 PRO A N 1
ATOM 717 C CA . PRO A 1 88 ? -19.347 -1.857 13.193 1.00 89.94 88 PRO A CA 1
ATOM 718 C C . PRO A 1 88 ? -19.187 -1.790 14.715 1.00 89.94 88 PRO A C 1
ATOM 720 O O . PRO A 1 88 ? -19.795 -2.565 15.457 1.00 89.94 88 PRO A O 1
ATOM 723 N N . LYS A 1 89 ? -18.378 -0.836 15.189 1.00 84.94 89 LYS A N 1
ATOM 724 C CA . LYS A 1 89 ? -18.198 -0.593 16.624 1.00 84.94 89 LYS A CA 1
ATOM 725 C C . LYS A 1 89 ? -19.517 -0.090 17.207 1.00 84.94 89 LYS A C 1
ATOM 727 O O . LYS A 1 89 ? -19.950 1.021 16.902 1.00 84.94 89 LYS A O 1
ATOM 732 N N . LYS A 1 90 ? -20.154 -0.895 18.057 1.00 82.31 90 LYS A N 1
ATOM 733 C CA . LYS A 1 90 ? -21.315 -0.448 18.830 1.00 82.31 90 LYS A CA 1
ATOM 734 C C . LYS A 1 90 ? -20.830 0.594 19.836 1.00 82.31 90 LYS A C 1
ATOM 736 O O . LYS A 1 90 ? -20.020 0.282 20.704 1.00 82.31 90 LYS A O 1
ATOM 741 N N . LYS A 1 91 ? -21.297 1.839 19.705 1.00 78.00 91 LYS A N 1
ATOM 742 C CA . LYS A 1 91 ? -21.104 2.857 20.742 1.00 78.00 91 LYS A CA 1
ATOM 743 C C . LYS A 1 91 ? -21.949 2.425 21.936 1.00 78.00 91 LYS A C 1
ATOM 745 O O . LYS A 1 91 ? -23.172 2.522 21.876 1.00 78.00 91 LYS A O 1
ATOM 750 N N . VAL A 1 92 ? -21.312 1.899 22.978 1.00 75.00 92 VAL A N 1
ATOM 751 C CA . VAL A 1 92 ? -21.990 1.642 24.249 1.00 75.00 92 VAL A CA 1
ATOM 752 C C . VAL A 1 92 ? -22.305 3.012 24.834 1.00 75.00 92 VAL A C 1
ATOM 754 O O . VAL A 1 92 ? -21.417 3.704 25.325 1.00 75.00 92 VAL A O 1
ATOM 757 N N . LYS A 1 93 ? -23.556 3.454 24.689 1.00 74.31 93 LYS A N 1
ATOM 758 C CA . LYS A 1 93 ? -24.064 4.559 25.492 1.00 74.31 93 LYS A CA 1
ATOM 759 C C . LYS A 1 93 ? -24.199 3.991 26.894 1.00 74.31 93 LYS A C 1
ATOM 761 O O . LYS A 1 93 ? -25.106 3.206 27.145 1.00 74.31 93 LYS A O 1
ATOM 766 N N . ILE A 1 94 ? -23.244 4.315 27.754 1.00 72.31 94 ILE A N 1
ATOM 767 C CA . ILE A 1 94 ? -23.389 4.083 29.183 1.00 72.31 94 ILE A CA 1
ATOM 768 C C . ILE A 1 94 ? -24.427 5.114 29.620 1.00 72.31 94 ILE A C 1
ATOM 770 O O . ILE A 1 94 ? -24.105 6.269 29.875 1.00 72.31 94 ILE A O 1
ATOM 774 N N . THR A 1 95 ? -25.701 4.743 29.560 1.00 70.75 95 THR A N 1
ATOM 775 C CA . THR A 1 95 ? -26.698 5.393 30.398 1.00 70.75 95 THR A CA 1
ATOM 776 C C . THR A 1 95 ? -26.338 4.980 31.810 1.00 70.75 95 THR A C 1
ATOM 778 O O . THR A 1 95 ? -26.556 3.833 32.197 1.00 70.75 95 THR A O 1
ATOM 781 N N . GLU A 1 96 ? -25.687 5.887 32.533 1.00 70.19 96 GLU A N 1
ATOM 782 C CA . GLU A 1 96 ? -25.656 5.831 33.986 1.00 70.19 96 GLU A CA 1
ATOM 7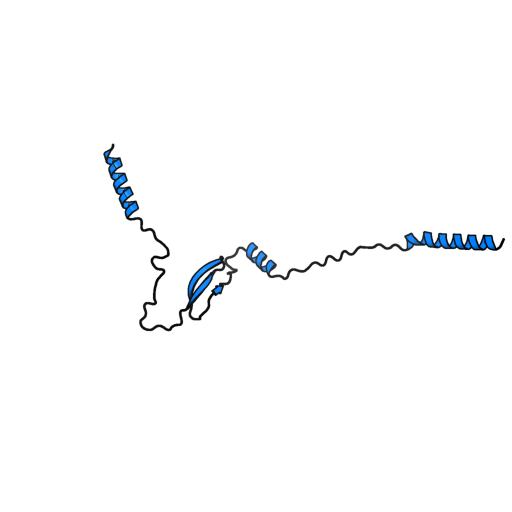83 C C . GLU A 1 96 ? -27.113 5.946 34.435 1.00 70.19 96 GLU A C 1
ATOM 785 O O . GLU A 1 96 ? -27.641 7.041 34.614 1.00 70.19 96 GLU A O 1
ATOM 790 N N . ASP A 1 97 ? -27.802 4.807 34.525 1.00 67.75 97 ASP A N 1
ATOM 791 C CA . ASP A 1 97 ? -29.019 4.712 35.315 1.00 67.75 97 ASP A CA 1
ATOM 792 C C . ASP A 1 97 ? -28.566 4.928 36.757 1.00 67.75 97 ASP A C 1
ATOM 794 O O . ASP A 1 97 ? -28.174 4.000 37.471 1.00 67.75 97 ASP A O 1
ATOM 798 N N . LEU A 1 98 ? -28.543 6.200 37.160 1.00 66.94 98 LEU A N 1
ATOM 799 C CA . LEU A 1 98 ? -28.569 6.589 38.556 1.00 66.94 98 LEU A CA 1
ATOM 800 C C . LEU A 1 98 ? -29.873 6.010 39.092 1.00 66.94 98 LEU A C 1
ATOM 802 O O . LEU A 1 98 ? -30.936 6.609 38.952 1.00 66.94 98 LEU A O 1
ATOM 806 N N . GLY A 1 99 ? -29.791 4.783 39.605 1.00 65.38 99 GLY A N 1
ATOM 807 C CA . GLY A 1 99 ? -30.881 4.075 40.250 1.00 65.38 99 GLY A CA 1
ATOM 808 C C . GLY A 1 99 ? -31.276 4.818 41.515 1.00 65.38 99 GLY A C 1
ATOM 809 O O . GLY A 1 99 ? -30.931 4.408 42.623 1.00 65.38 99 GLY A O 1
ATOM 810 N N . ASP A 1 100 ? -31.974 5.936 41.343 1.00 66.81 100 ASP A N 1
ATOM 811 C CA . ASP A 1 100 ? -32.532 6.722 42.421 1.00 66.81 100 ASP A CA 1
ATOM 812 C C . ASP A 1 100 ? -33.684 5.900 42.997 1.00 66.81 100 ASP A C 1
ATOM 814 O O . ASP A 1 100 ? -34.828 5.927 42.542 1.00 66.81 100 ASP A O 1
ATOM 818 N N . SER A 1 101 ? -33.354 5.088 44.001 1.00 74.25 101 SER A N 1
ATOM 819 C CA . SER A 1 101 ? -34.310 4.397 44.862 1.00 74.25 101 SER A CA 1
ATOM 820 C C . SER A 1 101 ? -35.051 5.446 45.706 1.00 74.25 101 SER A C 1
ATOM 822 O O . SER A 1 101 ? -34.863 5.557 46.926 1.00 74.25 101 SER A O 1
ATOM 824 N N . PHE A 1 102 ? -35.887 6.258 45.060 1.00 76.69 102 PHE A N 1
ATOM 825 C CA . PHE A 1 102 ? -36.694 7.274 45.715 1.00 76.69 102 PHE A CA 1
ATOM 826 C C . PHE A 1 102 ? -37.756 6.598 46.590 1.00 76.69 102 PHE A C 1
ATOM 828 O O . PHE A 1 102 ? -38.759 6.070 46.113 1.00 76.69 102 PHE A O 1
ATOM 835 N N . ASN A 1 103 ? -37.537 6.607 47.906 1.00 78.25 103 ASN A N 1
ATOM 836 C CA . ASN A 1 103 ? -38.492 6.075 48.871 1.00 78.25 103 ASN A CA 1
ATOM 837 C C . ASN A 1 103 ? -39.304 7.214 49.499 1.00 78.25 103 ASN A C 1
ATOM 839 O O . ASN A 1 103 ? -38.869 7.853 50.462 1.00 78.25 103 ASN A O 1
ATOM 843 N N . ALA A 1 104 ? -40.518 7.426 48.984 1.00 76.94 104 ALA A N 1
ATOM 844 C CA . ALA A 1 104 ? -41.447 8.454 49.456 1.00 76.94 104 ALA A CA 1
ATOM 845 C C . ALA A 1 104 ? -41.731 8.373 50.972 1.00 76.94 104 ALA A C 1
ATOM 847 O O . ALA A 1 104 ? -41.922 9.401 51.627 1.00 76.94 104 ALA A O 1
ATOM 848 N N . LYS A 1 105 ? -41.672 7.174 51.579 1.00 81.06 105 LYS A N 1
ATOM 849 C CA . LYS A 1 105 ? -41.910 6.996 53.024 1.00 81.06 105 LYS A CA 1
ATOM 850 C C . LYS A 1 105 ? -40.876 7.719 53.891 1.00 81.06 105 LYS A C 1
ATOM 852 O O . LYS A 1 105 ? -41.213 8.158 54.989 1.00 81.06 105 LYS A O 1
ATOM 857 N N . LYS A 1 106 ? -39.643 7.903 53.397 1.00 81.19 106 LYS A N 1
ATOM 858 C CA . LYS A 1 106 ? -38.559 8.600 54.116 1.00 81.19 106 LYS A CA 1
ATOM 859 C C . LYS A 1 106 ? -38.894 10.070 54.400 1.00 81.19 106 LYS A C 1
ATOM 861 O O . LYS A 1 106 ? -38.393 10.632 55.377 1.00 81.19 106 LYS A O 1
ATOM 866 N N . TYR A 1 107 ? -39.760 10.670 53.582 1.00 79.88 107 TYR A N 1
ATOM 867 C CA . TYR A 1 107 ? -40.081 12.095 53.629 1.00 79.88 107 TYR A CA 1
ATOM 868 C C . TYR A 1 107 ? -41.412 12.414 54.335 1.00 79.88 107 TYR A C 1
ATOM 870 O O . TYR A 1 107 ? -41.621 13.555 54.745 1.00 79.88 107 TYR A O 1
ATOM 878 N N . LEU A 1 108 ? -42.261 11.412 54.606 1.00 83.31 108 LEU A N 1
ATOM 879 C CA . LEU A 1 108 ? -43.540 11.588 55.320 1.00 83.31 108 LEU A CA 1
ATOM 880 C C . LEU A 1 108 ? -43.381 12.161 56.740 1.00 83.31 108 LEU A C 1
ATOM 882 O O . LEU A 1 108 ? -44.265 12.861 57.232 1.00 83.31 108 LEU A O 1
ATOM 886 N N . LYS A 1 109 ? -42.245 11.895 57.399 1.00 83.31 109 LYS A N 1
ATOM 887 C CA . LYS A 1 109 ? -41.946 12.399 58.752 1.00 83.31 109 LYS A CA 1
ATOM 888 C C . LYS A 1 109 ? -41.881 13.926 58.825 1.00 83.31 109 LYS A C 1
ATOM 890 O O . LYS A 1 109 ? -42.226 14.504 59.849 1.00 83.31 109 LYS A O 1
ATOM 895 N N . TYR A 1 110 ? -41.457 14.573 57.742 1.00 81.88 110 TYR A N 1
ATOM 896 C CA . TYR A 1 110 ? -41.363 16.027 57.694 1.00 81.88 110 TYR A CA 1
ATOM 897 C C . TYR A 1 110 ? -42.746 16.649 57.504 1.00 81.88 110 TYR A C 1
ATOM 899 O O . TYR A 1 110 ? -43.064 17.613 58.188 1.00 81.88 110 TYR A O 1
ATOM 907 N N . ILE A 1 111 ? -43.598 16.033 56.677 1.00 82.75 111 ILE A N 1
ATOM 908 C CA . ILE A 1 111 ? -44.974 16.486 56.427 1.00 82.75 111 ILE A CA 1
ATOM 909 C C . ILE A 1 111 ? -45.794 16.493 57.724 1.00 82.75 111 ILE A C 1
ATOM 911 O O . ILE A 1 111 ? -46.422 17.496 58.045 1.00 82.75 111 ILE A O 1
ATOM 915 N N . LYS A 1 112 ? -45.733 15.417 58.521 1.00 79.69 112 LYS A N 1
ATOM 916 C CA . LYS A 1 112 ? -46.452 15.349 59.808 1.00 79.69 112 LYS A CA 1
ATOM 917 C C . LYS A 1 112 ? -46.019 16.442 60.787 1.00 79.69 112 LYS A C 1
ATOM 919 O O . LYS A 1 112 ? -46.863 17.078 61.406 1.00 79.69 112 LYS A O 1
ATOM 924 N N . LYS A 1 113 ? -44.710 16.700 60.869 1.00 79.75 113 LYS A N 1
ATOM 925 C CA . LYS A 1 113 ? -44.155 17.734 61.747 1.00 79.75 113 LYS A CA 1
ATOM 926 C C . LYS A 1 113 ? -44.610 19.144 61.347 1.00 79.75 113 LYS A C 1
ATOM 928 O O . LYS A 1 113 ? -44.859 19.958 62.227 1.00 79.75 113 LYS A O 1
ATOM 933 N N . TYR A 1 114 ? -44.744 19.434 60.049 1.00 75.62 114 TYR A N 1
ATOM 934 C CA . TYR A 1 114 ? -45.292 20.714 59.579 1.00 75.62 114 TYR A CA 1
ATOM 935 C C . TYR A 1 114 ? -46.740 20.919 60.029 1.00 75.62 114 TYR A C 1
ATOM 937 O O . TYR A 1 114 ? -47.049 21.971 60.585 1.00 75.62 114 TYR A O 1
ATOM 945 N N . PHE A 1 115 ? -47.591 19.901 59.870 1.00 77.00 115 PHE A N 1
ATOM 946 C CA . PHE A 1 115 ? -48.980 19.971 60.323 1.00 77.00 115 PHE A CA 1
ATOM 947 C C . PHE A 1 115 ? -49.075 20.188 61.837 1.00 77.00 115 PHE A C 1
ATOM 949 O O . PHE A 1 115 ? -49.799 21.071 62.280 1.00 77.00 115 PHE A O 1
ATOM 956 N N . GLU A 1 116 ? -48.311 19.451 62.646 1.00 73.94 116 GLU A N 1
ATOM 957 C CA . GLU A 1 116 ? -48.319 19.620 64.109 1.00 73.94 116 GLU A CA 1
ATOM 958 C C . GLU A 1 116 ? -47.896 21.031 64.549 1.00 73.94 116 GLU A C 1
ATOM 960 O O . GLU A 1 116 ? -48.494 21.604 65.462 1.00 73.94 116 GLU A O 1
ATOM 965 N N . ILE A 1 117 ? -46.904 21.623 63.875 1.00 75.38 117 ILE A N 1
ATOM 966 C CA . ILE A 1 117 ? -46.456 22.995 64.147 1.00 75.38 117 ILE A CA 1
ATOM 967 C C . ILE A 1 117 ? -47.533 24.017 63.752 1.00 75.38 117 ILE A C 1
ATOM 969 O O . ILE A 1 117 ? -47.759 24.972 64.496 1.00 75.38 117 ILE A O 1
ATOM 973 N N . GLU A 1 118 ? -48.214 23.834 62.617 1.00 72.00 118 GLU A N 1
ATOM 974 C CA . GLU A 1 118 ? -49.336 24.695 62.220 1.00 72.00 118 GLU A CA 1
ATOM 975 C C . GLU A 1 118 ? -50.504 24.589 63.202 1.00 72.00 118 GLU A C 1
ATOM 977 O O . GLU A 1 11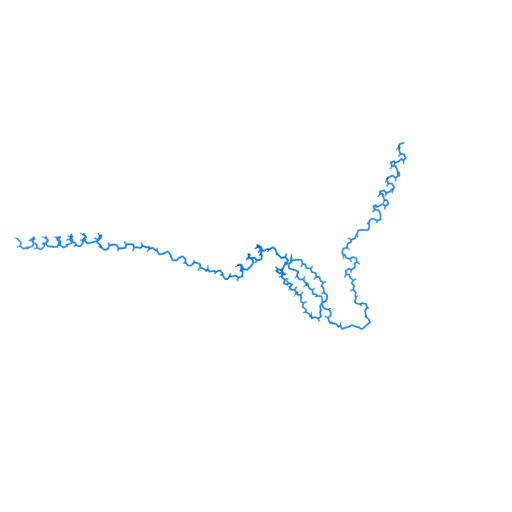8 ? -50.945 25.610 63.729 1.00 72.00 118 GLU A O 1
ATOM 982 N N . PHE A 1 119 ? -50.955 23.380 63.541 1.00 66.88 119 PHE A N 1
ATOM 983 C CA . PHE A 1 119 ? -52.041 23.190 64.508 1.00 66.88 119 PHE A CA 1
ATOM 984 C C . PHE A 1 119 ? -51.694 23.753 65.893 1.00 66.88 119 PHE A C 1
ATOM 986 O O . PHE A 1 119 ? -52.563 24.315 66.562 1.00 66.88 119 PHE A O 1
ATOM 993 N N . SER A 1 120 ? -50.425 23.683 66.309 1.00 64.50 120 SER A N 1
ATOM 994 C CA . SER A 1 120 ? -49.968 24.323 67.545 1.00 64.50 120 SER A CA 1
ATOM 995 C C . SER A 1 120 ? -49.994 25.852 67.464 1.00 64.50 120 SER A C 1
ATOM 997 O O . SER A 1 120 ? -50.317 26.490 68.463 1.00 64.50 120 SER A O 1
ATOM 999 N N . LYS A 1 121 ? -49.688 26.458 66.308 1.00 63.25 121 LYS A N 1
ATOM 1000 C CA . LYS A 1 121 ? -49.795 27.917 66.120 1.00 63.25 121 LYS A CA 1
ATOM 1001 C C . LYS A 1 121 ? -51.242 28.387 66.216 1.00 63.25 121 LYS A C 1
ATOM 1003 O O . LYS A 1 121 ? -51.514 29.344 66.931 1.00 63.25 121 LYS A O 1
ATOM 1008 N N . TYR A 1 122 ? -52.172 27.699 65.557 1.00 61.38 122 TYR A N 1
ATOM 1009 C CA . TYR A 1 122 ? -53.589 28.080 65.583 1.00 61.38 122 TYR A CA 1
ATOM 1010 C C . TYR A 1 122 ? -54.242 27.862 66.953 1.00 61.38 122 TYR A C 1
ATOM 1012 O O . TYR A 1 122 ? -55.115 28.635 67.337 1.00 61.38 122 TYR A O 1
ATOM 1020 N N . LYS A 1 123 ? -53.783 26.873 67.731 1.00 58.12 123 LYS A N 1
ATOM 1021 C CA . LYS A 1 123 ? -54.267 26.642 69.101 1.00 58.12 123 LYS A CA 1
ATOM 1022 C C . LYS A 1 123 ? -53.840 27.742 70.083 1.00 58.12 123 LYS A C 1
ATOM 1024 O O . LYS A 1 123 ? -54.623 28.101 70.951 1.00 58.12 123 LYS A O 1
ATOM 1029 N N . VAL A 1 124 ? -52.641 28.309 69.917 1.00 58.75 124 VAL A N 1
ATOM 1030 C CA . VAL A 1 124 ? -52.139 29.428 70.743 1.00 58.75 124 VAL A CA 1
ATOM 1031 C C . VAL A 1 124 ? -52.834 30.757 70.409 1.00 58.75 124 VAL A C 1
ATOM 1033 O O . VAL A 1 124 ? -52.929 31.615 71.271 1.00 58.75 124 VAL A O 1
ATOM 1036 N N . ILE A 1 125 ? -53.353 30.929 69.189 1.00 57.78 125 ILE A N 1
ATOM 1037 C CA . ILE A 1 125 ? -54.050 32.161 68.758 1.00 57.78 125 ILE A CA 1
ATOM 1038 C C . ILE A 1 125 ? -55.507 32.221 69.271 1.00 57.78 125 ILE A C 1
ATOM 1040 O O . ILE A 1 125 ? -56.100 33.294 69.317 1.00 57.78 125 ILE A O 1
ATOM 1044 N N . LEU A 1 126 ? -56.091 31.079 69.650 1.00 51.19 126 LEU A N 1
ATOM 1045 C CA . LEU A 1 126 ? -57.489 30.938 70.091 1.00 51.19 126 LEU A CA 1
ATOM 1046 C C . LEU A 1 126 ? -57.655 30.817 71.623 1.00 51.19 126 LEU A C 1
ATOM 1048 O O . LEU A 1 126 ? -58.761 30.524 72.078 1.00 51.19 126 LEU A O 1
ATOM 1052 N N . SER A 1 127 ? -56.582 31.013 72.401 1.00 46.97 127 SER A N 1
ATOM 1053 C CA . SER A 1 127 ? -56.589 31.039 73.880 1.00 46.97 127 SER A CA 1
ATOM 1054 C C . SER A 1 127 ? -56.249 32.436 74.382 1.00 46.97 127 SER A C 1
ATOM 1056 O O . SER A 1 127 ? -56.798 32.823 75.434 1.00 46.97 127 SER A O 1
#

Secondary structure (DSSP, 8-state):
-THHHHHHHHHHHHHHHT-----TTTTTS-----SS--TT-EEEEEE-TTS-EEEEEESS--SEEEPPPPSSSS-HHHHHHHHHHHS----------------GGGTHHHHHHHHHHHHHHHHHHT-

Foldseek 3Di:
DVVVVVVVVVVVVVCVVPPPPDDPPPPPDDDDPDPDDDPQFEFEWEQEPVRDIDTGTGRHNYHYDYDDDDLVPDDPVVSVVVVVVPPDDPPPPPPPPPVPPDDPVVCVVVVVVVVVVVVVVVVVVVD

pLDDT: mean 79.09, std 14.28, range [46.97, 96.56]

InterPro domains:
  IPR018615 Large ribosomal subunit protein mL55 [PF09776] (17-113)
  IPR018615 Large ribosomal subunit protein mL55 [PTHR34095] (17-113)
  IPR044884 Large ribosomal subunit protein mL55 superfamily [G3DSA:6.20.130.20] (23-68)

Radius of gyration: 43.77 Å; chains: 1; bounding box: 113×55×108 Å

Sequence (127 aa):
MICKLLSNYKGALINSLTKRYLNNNIACITKIHREVYSRMYYPTTIALPDGSTINVRYHEPRKIIKLPLDLSLLSEDERKARLEKRKPKKKVKITEDLGDSFNAKKYLKYIKKYFEIEFSKYKVILS